Protein AF-A0A1S8X3T9-F1 (afdb_monomer_lite)

Structure (mmCIF, N/CA/C/O backbone):
data_AF-A0A1S8X3T9-F1
#
_entry.id   AF-A0A1S8X3T9-F1
#
loop_
_atom_site.group_PDB
_atom_site.id
_atom_site.type_symbol
_atom_site.label_atom_id
_atom_site.label_alt_id
_atom_site.label_comp_id
_atom_site.label_asym_id
_atom_site.label_entity_id
_atom_site.label_seq_id
_atom_site.pdbx_PDB_ins_code
_atom_site.Cartn_x
_atom_site.Cartn_y
_atom_site.Cartn_z
_atom_site.occupancy
_atom_site.B_iso_or_equiv
_atom_site.auth_seq_id
_atom_site.auth_comp_id
_atom_site.auth_asym_id
_atom_site.auth_atom_id
_atom_site.pdbx_PDB_model_num
ATOM 1 N N . MET A 1 1 ? -7.720 4.161 47.651 1.00 39.56 1 MET A N 1
ATOM 2 C CA . MET A 1 1 ? -8.195 3.219 46.617 1.00 39.56 1 MET A CA 1
ATOM 3 C C . MET A 1 1 ? -7.696 3.749 45.280 1.00 39.56 1 MET A C 1
ATOM 5 O O . MET A 1 1 ? -8.214 4.754 44.817 1.00 39.56 1 MET A O 1
ATOM 9 N N . TYR A 1 2 ? -6.602 3.203 44.744 1.00 42.41 2 TYR A N 1
ATOM 10 C CA . TYR A 1 2 ? -6.070 3.651 43.454 1.00 42.41 2 TYR A CA 1
ATOM 11 C C . TYR A 1 2 ? -6.891 2.989 42.353 1.00 42.41 2 TYR A C 1
ATOM 13 O O . TYR A 1 2 ? -6.892 1.767 42.239 1.00 42.41 2 TYR A O 1
ATOM 21 N N . VAL A 1 3 ? -7.618 3.788 41.577 1.00 48.94 3 VAL A N 1
ATOM 22 C CA . VAL A 1 3 ? -8.259 3.305 40.355 1.00 48.94 3 VAL A CA 1
ATOM 23 C C . VAL A 1 3 ? -7.145 3.136 39.328 1.00 48.94 3 VAL A C 1
ATOM 25 O O . VAL A 1 3 ? -6.644 4.113 38.773 1.00 48.94 3 VAL A O 1
ATOM 28 N N . THR A 1 4 ? -6.705 1.901 39.108 1.00 50.28 4 THR A N 1
ATOM 29 C CA . THR A 1 4 ? -5.877 1.551 37.954 1.00 50.28 4 THR A CA 1
ATOM 30 C C . THR A 1 4 ? -6.707 1.804 36.703 1.00 50.28 4 THR A C 1
ATOM 32 O O . THR A 1 4 ? -7.562 1.001 36.342 1.00 50.28 4 THR A O 1
ATOM 35 N N . LYS A 1 5 ? -6.489 2.953 36.057 1.00 55.66 5 LYS A N 1
ATOM 36 C CA . LYS A 1 5 ? -7.068 3.255 34.748 1.00 55.66 5 LYS A CA 1
ATOM 37 C C . LYS A 1 5 ? -6.488 2.238 33.763 1.00 55.66 5 LYS A C 1
ATOM 39 O O . LYS A 1 5 ? -5.299 2.286 33.455 1.00 55.66 5 LYS A O 1
ATOM 44 N N . GLN A 1 6 ? -7.290 1.260 33.358 1.00 55.00 6 GLN A N 1
ATOM 45 C CA . GLN A 1 6 ? -6.866 0.242 32.407 1.00 55.00 6 GLN A CA 1
ATOM 46 C C . GLN A 1 6 ? -6.569 0.943 31.075 1.00 55.00 6 GLN A C 1
ATOM 48 O O . GLN A 1 6 ? -7.426 1.640 30.538 1.00 55.00 6 GLN A O 1
ATOM 53 N N . LEU A 1 7 ? -5.331 0.841 30.586 1.00 58.50 7 LEU A N 1
ATOM 54 C CA . LEU A 1 7 ? -4.948 1.410 29.295 1.00 58.50 7 LEU A CA 1
ATOM 55 C C . LEU A 1 7 ? -5.620 0.579 28.200 1.00 58.50 7 LEU A C 1
ATOM 57 O O . LEU A 1 7 ? -5.172 -0.522 27.886 1.00 58.50 7 LEU A O 1
ATOM 61 N N . VAL A 1 8 ? -6.722 1.085 27.657 1.00 67.31 8 VAL A N 1
ATOM 62 C CA . VAL A 1 8 ? -7.348 0.517 26.464 1.00 67.31 8 VAL A CA 1
ATOM 63 C C . VAL A 1 8 ? -6.598 1.084 25.260 1.00 67.31 8 VAL A C 1
ATOM 65 O O . VAL A 1 8 ? -6.737 2.260 24.936 1.00 67.31 8 VAL A O 1
ATOM 68 N N . THR A 1 9 ? -5.758 0.263 24.629 1.00 78.06 9 THR A N 1
ATOM 69 C CA . THR A 1 9 ? -5.000 0.640 23.426 1.00 78.06 9 THR A CA 1
ATOM 70 C C . THR A 1 9 ? -5.537 -0.137 22.233 1.00 78.06 9 THR A C 1
ATOM 72 O O . THR A 1 9 ? -5.460 -1.364 22.214 1.00 78.06 9 THR A O 1
ATOM 75 N N . PHE A 1 10 ? -6.030 0.574 21.220 1.00 81.81 10 PHE A N 1
ATOM 76 C CA . PHE A 1 10 ? -6.318 0.001 19.907 1.00 81.81 10 PHE A CA 1
ATOM 77 C C . PHE A 1 10 ? -5.058 0.063 19.042 1.00 81.81 10 PHE A C 1
ATOM 79 O O . PHE A 1 10 ? -4.399 1.102 18.967 1.00 81.81 10 PHE A O 1
ATOM 86 N N . LEU A 1 11 ? -4.701 -1.051 18.404 1.00 85.81 11 LEU A N 1
ATOM 87 C CA . LEU A 1 11 ? -3.547 -1.122 17.512 1.00 85.81 11 LEU A CA 1
ATOM 88 C C . LEU A 1 11 ? -4.009 -1.085 16.059 1.00 85.81 11 LEU A C 1
ATOM 90 O O . LEU A 1 11 ? -4.743 -1.963 15.614 1.00 85.81 11 LEU A O 1
ATOM 94 N N . LEU A 1 12 ? -3.518 -0.103 15.308 1.00 87.06 12 LEU A N 1
ATOM 95 C CA . LEU A 1 12 ? -3.752 0.007 13.875 1.00 87.06 12 LEU A CA 1
ATOM 96 C C . LEU A 1 12 ? -2.498 -0.429 13.118 1.00 87.06 12 LEU A C 1
ATOM 98 O O . LEU A 1 12 ? -1.426 0.160 13.275 1.00 87.06 12 LEU A O 1
ATOM 102 N N . ARG A 1 13 ? -2.613 -1.487 12.313 1.00 89.06 13 ARG A N 1
ATOM 103 C CA . ARG A 1 13 ? -1.504 -2.039 11.529 1.00 89.06 13 ARG A CA 1
ATOM 104 C C . ARG A 1 13 ? -1.793 -1.916 10.041 1.00 89.06 13 ARG A C 1
ATOM 106 O O . ARG A 1 13 ? -2.751 -2.501 9.556 1.00 89.06 13 ARG A O 1
ATOM 113 N N . THR A 1 14 ? -0.921 -1.238 9.305 1.00 91.25 14 THR A N 1
ATOM 114 C CA . THR A 1 14 ? -0.987 -1.184 7.841 1.00 91.25 14 THR A CA 1
ATOM 115 C C . THR A 1 14 ? -0.202 -2.333 7.205 1.00 91.25 14 THR A C 1
ATOM 117 O O . THR A 1 14 ? 0.837 -2.771 7.715 1.00 91.25 14 THR A O 1
ATOM 120 N N . GLY A 1 15 ? -0.720 -2.854 6.096 1.00 93.56 15 GLY A N 1
ATOM 121 C CA . GLY A 1 15 ? -0.038 -3.838 5.264 1.00 93.56 15 GLY A CA 1
ATOM 122 C C . GLY A 1 15 ? 1.117 -3.238 4.461 1.00 93.56 15 GLY A C 1
ATOM 123 O O . GLY A 1 15 ? 1.262 -2.025 4.317 1.00 93.56 15 GLY A O 1
ATOM 124 N N . LEU A 1 16 ? 1.953 -4.114 3.914 1.00 95.81 16 LEU A N 1
ATOM 125 C CA . LEU A 1 16 ? 3.078 -3.754 3.062 1.00 95.81 16 LEU A CA 1
ATOM 126 C C . LEU A 1 16 ? 2.602 -3.283 1.685 1.00 95.81 16 LEU A C 1
ATOM 128 O O . LEU A 1 16 ? 1.754 -3.914 1.051 1.00 95.81 16 LEU A O 1
ATOM 132 N N . LEU A 1 17 ? 3.206 -2.202 1.202 1.00 96.31 17 LEU A N 1
ATOM 133 C CA . LEU A 1 17 ? 2.955 -1.639 -0.122 1.00 96.31 17 LEU A CA 1
ATOM 134 C C . LEU A 1 17 ? 3.691 -2.400 -1.226 1.00 96.31 17 LEU A C 1
ATOM 136 O O . LEU A 1 17 ? 4.704 -3.046 -0.943 1.00 96.31 17 LEU A O 1
ATOM 140 N N . PRO A 1 18 ? 3.249 -2.310 -2.491 1.00 96.31 18 PRO A N 1
ATOM 141 C CA . PRO A 1 18 ? 4.042 -2.813 -3.603 1.00 96.31 18 PRO A CA 1
ATOM 142 C C . PRO A 1 18 ? 5.364 -2.037 -3.708 1.00 96.31 18 PRO A C 1
ATOM 144 O O . PRO A 1 18 ? 5.453 -0.877 -3.321 1.00 96.31 18 PRO A O 1
ATOM 147 N N . CYS A 1 19 ? 6.413 -2.682 -4.221 1.00 95.94 19 CYS A N 1
ATOM 148 C CA . CYS A 1 19 ? 7.713 -2.040 -4.437 1.00 95.94 19 CYS A CA 1
ATOM 149 C C . CYS A 1 19 ? 8.360 -2.482 -5.755 1.00 95.94 19 CYS A C 1
ATOM 151 O O . CYS A 1 19 ? 7.965 -3.497 -6.338 1.00 95.94 19 CYS A O 1
ATOM 153 N N . GLY A 1 20 ? 9.361 -1.724 -6.207 1.00 96.50 20 GLY A N 1
ATOM 154 C CA . GLY A 1 20 ? 10.006 -1.841 -7.517 1.00 96.50 20 GLY A CA 1
ATOM 155 C C . GLY A 1 20 ? 9.114 -1.314 -8.641 1.00 96.50 20 GLY A C 1
ATOM 156 O O . GLY A 1 20 ? 7.896 -1.327 -8.508 1.00 96.50 20 GLY A O 1
ATOM 157 N N . ARG A 1 21 ? 9.691 -0.842 -9.751 1.00 96.62 21 ARG A N 1
ATOM 158 C CA . ARG A 1 21 ? 8.910 -0.304 -10.879 1.00 96.62 21 ARG A CA 1
ATOM 159 C C . ARG A 1 21 ? 8.056 -1.376 -11.544 1.00 96.62 21 ARG A C 1
ATOM 161 O O . ARG A 1 21 ? 6.862 -1.165 -11.718 1.00 96.62 21 ARG A 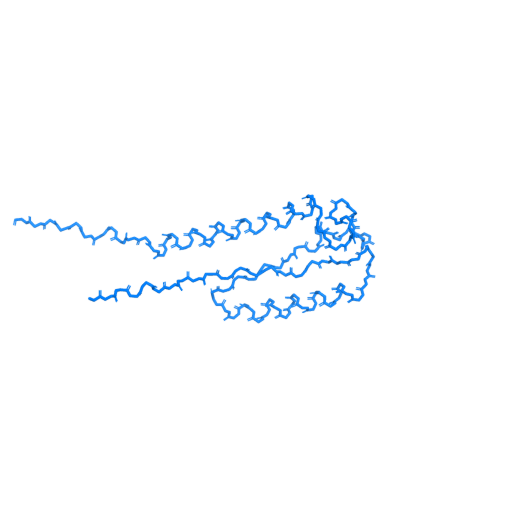O 1
ATOM 168 N N . ASP A 1 22 ? 8.659 -2.514 -11.860 1.00 97.50 22 ASP A N 1
ATOM 169 C CA . ASP A 1 22 ? 8.053 -3.623 -12.600 1.00 97.50 22 ASP A CA 1
ATOM 170 C C . ASP A 1 22 ? 7.674 -4.789 -11.667 1.00 97.50 22 ASP A C 1
ATOM 172 O O . ASP A 1 22 ? 8.132 -4.829 -10.513 1.00 97.50 22 ASP A O 1
ATOM 176 N N . PRO A 1 23 ? 6.850 -5.752 -12.127 1.00 97.00 23 PRO A N 1
ATOM 177 C CA . PRO A 1 23 ? 6.562 -6.967 -11.372 1.00 97.00 23 PRO A CA 1
ATOM 178 C C . PRO A 1 23 ? 7.847 -7.677 -10.936 1.00 97.00 23 PRO A C 1
ATOM 180 O O . PRO A 1 23 ? 8.756 -7.902 -11.731 1.00 97.00 23 PRO A O 1
ATOM 183 N N . ASN A 1 24 ? 7.940 -8.019 -9.651 1.00 97.12 24 ASN A N 1
ATOM 184 C CA . ASN A 1 24 ? 9.142 -8.622 -9.086 1.00 97.12 24 ASN A CA 1
ATOM 185 C C . ASN A 1 24 ? 8.815 -9.523 -7.882 1.00 97.12 24 ASN A C 1
ATOM 187 O O . ASN A 1 24 ? 7.759 -9.360 -7.263 1.00 97.12 24 ASN A O 1
ATOM 191 N N . PRO A 1 25 ? 9.730 -10.427 -7.484 1.00 97.75 25 PRO A N 1
ATOM 192 C CA . PRO A 1 25 ? 9.480 -11.376 -6.396 1.00 97.75 25 PRO A CA 1
ATOM 193 C C . PRO A 1 25 ? 9.187 -10.732 -5.033 1.00 97.75 25 PRO A C 1
ATOM 195 O O . PRO A 1 25 ? 8.504 -11.333 -4.203 1.00 97.75 25 PRO A O 1
ATOM 198 N N . ARG A 1 26 ? 9.670 -9.504 -4.775 1.00 96.88 26 ARG A N 1
ATOM 199 C CA . ARG A 1 26 ? 9.373 -8.809 -3.511 1.00 96.88 26 ARG A CA 1
ATOM 200 C C . ARG A 1 26 ? 7.894 -8.459 -3.417 1.00 96.88 26 ARG A C 1
ATOM 202 O O . ARG A 1 26 ? 7.340 -8.558 -2.328 1.00 96.88 26 ARG A O 1
ATOM 209 N N . ARG A 1 27 ? 7.244 -8.123 -4.537 1.00 96.69 27 ARG A N 1
ATOM 210 C CA . ARG A 1 27 ? 5.796 -7.875 -4.569 1.00 96.69 27 ARG A CA 1
ATOM 211 C C . ARG A 1 27 ? 5.004 -9.114 -4.162 1.00 96.69 27 ARG A C 1
ATOM 213 O O . ARG A 1 27 ? 4.205 -9.032 -3.238 1.00 96.69 27 ARG A O 1
ATOM 220 N N . THR A 1 28 ? 5.300 -10.272 -4.749 1.00 96.62 28 THR A N 1
ATOM 221 C CA . THR A 1 28 ? 4.659 -11.541 -4.360 1.00 96.62 28 THR A CA 1
ATOM 222 C C . THR A 1 28 ? 4.860 -11.838 -2.872 1.00 96.62 28 THR A C 1
ATOM 224 O O . THR A 1 28 ? 3.924 -12.228 -2.176 1.00 96.62 28 THR A O 1
ATOM 227 N N . LYS A 1 29 ? 6.066 -11.580 -2.348 1.00 97.31 29 LYS A N 1
ATOM 228 C CA . LYS A 1 29 ? 6.358 -11.732 -0.917 1.00 97.31 29 LYS A CA 1
ATOM 229 C C . LYS A 1 29 ? 5.535 -10.778 -0.045 1.00 97.31 29 LYS A C 1
ATOM 231 O O . LYS A 1 29 ? 5.009 -11.206 0.976 1.00 97.31 29 LYS A O 1
ATOM 236 N N . HIS A 1 30 ? 5.429 -9.501 -0.414 1.00 97.25 30 HIS A N 1
ATOM 237 C CA . HIS A 1 30 ? 4.632 -8.525 0.335 1.00 97.25 30 HIS A CA 1
ATOM 238 C C . HIS A 1 30 ? 3.148 -8.912 0.352 1.00 97.25 30 HIS A C 1
ATOM 240 O O . HIS A 1 30 ? 2.520 -8.859 1.406 1.00 97.25 30 HIS A O 1
ATOM 246 N N . GLU A 1 31 ? 2.609 -9.373 -0.778 1.00 95.19 31 GLU A N 1
ATOM 247 C CA . GLU A 1 31 ? 1.225 -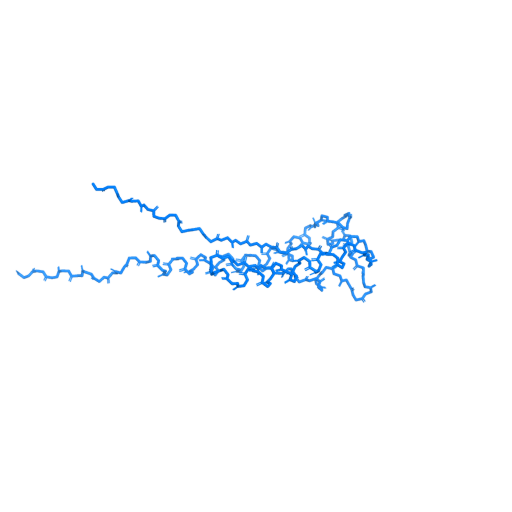9.837 -0.872 1.00 95.19 31 GLU A CA 1
ATOM 248 C C . GLU A 1 31 ? 0.972 -11.052 0.036 1.00 95.19 31 GLU A C 1
ATOM 250 O O . GLU A 1 31 ? -0.005 -11.085 0.783 1.00 95.19 31 GLU A O 1
ATOM 255 N N . GLN A 1 32 ? 1.886 -12.028 0.039 1.00 97.00 32 GLN A N 1
ATOM 256 C CA . GLN A 1 32 ? 1.795 -13.186 0.928 1.00 97.00 32 GLN A CA 1
ATOM 257 C C . GLN A 1 32 ? 1.846 -12.775 2.406 1.00 97.00 32 GLN A C 1
ATOM 259 O O . GLN A 1 32 ? 1.062 -13.278 3.207 1.00 97.00 32 GLN A O 1
ATOM 264 N N . ILE A 1 33 ? 2.731 -11.841 2.770 1.00 96.75 33 ILE A N 1
ATOM 265 C CA . ILE A 1 33 ? 2.808 -11.308 4.136 1.00 96.75 33 ILE A CA 1
ATOM 266 C C . ILE A 1 33 ? 1.490 -10.631 4.523 1.00 96.75 33 ILE A C 1
ATOM 268 O O . ILE A 1 33 ? 0.977 -10.900 5.605 1.00 96.75 33 ILE A O 1
ATOM 272 N N . ASN A 1 34 ? 0.913 -9.805 3.649 1.00 96.44 34 ASN A N 1
ATOM 273 C CA . ASN A 1 34 ? -0.357 -9.132 3.924 1.00 96.44 34 ASN A CA 1
ATOM 274 C C . ASN A 1 34 ? -1.505 -10.127 4.112 1.00 96.44 34 ASN A C 1
ATOM 276 O O . ASN A 1 34 ? -2.292 -9.961 5.039 1.00 96.44 34 ASN A O 1
ATOM 280 N N . LYS A 1 35 ? -1.568 -11.188 3.297 1.00 95.81 35 LYS A N 1
ATOM 281 C CA . LYS A 1 35 ? -2.561 -12.265 3.448 1.00 95.81 35 LYS A CA 1
ATOM 282 C C . LYS A 1 35 ? -2.434 -12.967 4.801 1.00 95.81 35 LYS A C 1
ATOM 284 O O . LYS A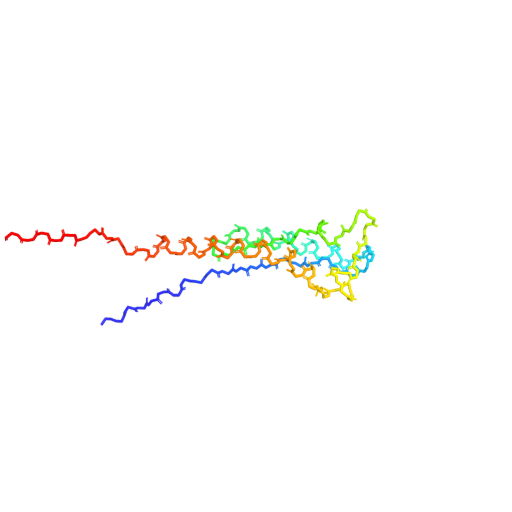 1 35 ? -3.436 -13.172 5.480 1.00 95.81 35 LYS A O 1
ATOM 289 N N . LEU A 1 36 ? -1.208 -13.298 5.211 1.00 96.19 36 LEU A N 1
ATOM 290 C CA . LEU A 1 36 ? -0.949 -13.935 6.505 1.00 96.19 36 LEU A CA 1
ATOM 291 C C . LEU A 1 36 ? -1.281 -13.005 7.680 1.00 96.19 36 LEU A C 1
ATOM 293 O O . LEU A 1 36 ? -1.906 -13.444 8.641 1.00 96.19 36 LEU A O 1
ATOM 297 N N . LEU A 1 37 ? -0.912 -11.724 7.592 1.00 95.00 37 LEU A N 1
ATOM 298 C CA . LEU A 1 37 ? -1.241 -10.726 8.613 1.00 95.00 37 LEU A CA 1
ATOM 299 C C . LEU A 1 37 ? -2.749 -10.509 8.728 1.00 95.00 37 LEU A C 1
ATOM 301 O O . LEU A 1 37 ? -3.259 -10.478 9.842 1.00 95.00 37 LEU A O 1
ATOM 305 N N . ALA A 1 38 ? -3.466 -10.403 7.609 1.00 94.00 38 ALA A N 1
ATOM 306 C CA . ALA A 1 38 ? -4.918 -10.263 7.615 1.00 94.00 38 ALA A CA 1
ATOM 307 C C . ALA A 1 38 ? -5.590 -11.459 8.307 1.00 94.00 38 ALA A C 1
ATOM 309 O O . ALA A 1 38 ? -6.443 -11.269 9.170 1.00 94.00 38 ALA A O 1
ATOM 310 N N . ALA A 1 39 ? -5.164 -12.683 7.979 1.00 94.50 39 ALA A N 1
ATOM 311 C CA . ALA A 1 39 ? -5.693 -13.893 8.599 1.00 94.50 39 ALA A CA 1
ATOM 312 C C . ALA A 1 39 ? -5.420 -13.931 10.113 1.00 94.50 39 ALA A C 1
ATOM 314 O O . ALA A 1 39 ? -6.349 -14.107 10.898 1.00 94.50 39 ALA A O 1
ATOM 315 N N . GLU A 1 40 ? -4.175 -13.701 10.530 1.00 93.94 40 GLU A N 1
ATOM 316 C CA . GLU A 1 40 ? -3.769 -13.762 11.940 1.00 93.94 40 GLU A CA 1
ATOM 317 C C . GLU A 1 40 ? -4.406 -12.650 12.788 1.00 93.94 40 GLU A C 1
ATOM 319 O O . GLU A 1 40 ? -4.853 -12.883 13.913 1.00 93.94 40 GLU A O 1
ATOM 324 N N . LEU A 1 41 ? -4.462 -11.424 12.263 1.00 92.75 41 LEU A N 1
ATOM 325 C CA . LEU A 1 41 ? -4.969 -10.271 13.005 1.00 92.75 41 LEU A CA 1
ATOM 326 C C . LEU A 1 41 ? -6.498 -10.214 13.033 1.00 92.75 41 LEU A C 1
ATOM 328 O O . LEU A 1 41 ? -7.043 -9.651 13.977 1.00 92.75 41 LEU A O 1
ATOM 332 N N . SER A 1 42 ? -7.195 -10.865 12.093 1.00 90.69 42 SER A N 1
ATOM 333 C CA . SER A 1 42 ? -8.666 -10.968 12.113 1.00 90.69 42 SER A CA 1
ATOM 334 C C . SER A 1 42 ? -9.221 -11.597 13.397 1.00 90.69 42 SER A C 1
ATOM 336 O O . SER A 1 42 ? -10.358 -11.335 13.777 1.00 90.69 42 SER A O 1
ATOM 338 N N . GLN A 1 43 ? -8.414 -12.407 14.088 1.00 90.00 43 GLN A N 1
ATOM 339 C CA . GLN A 1 43 ? -8.795 -13.082 15.329 1.00 90.00 43 GLN A CA 1
ATOM 340 C C . GLN A 1 43 ? -8.571 -12.214 16.580 1.00 90.00 43 GLN A C 1
ATOM 342 O O . GLN A 1 43 ? -8.844 -12.655 17.696 1.00 90.00 43 GLN A O 1
ATOM 347 N N . ARG A 1 44 ? -8.042 -10.990 16.427 1.00 89.19 44 ARG A N 1
ATOM 348 C CA . ARG A 1 44 ? -7.643 -10.116 17.538 1.00 89.19 44 ARG A CA 1
ATOM 349 C C . ARG A 1 44 ? -8.528 -8.864 17.580 1.00 89.19 44 ARG A C 1
ATOM 351 O O . ARG A 1 44 ? -8.258 -7.916 16.852 1.00 89.19 44 ARG A O 1
ATOM 358 N N . PRO A 1 45 ? -9.522 -8.783 18.482 1.00 84.12 45 PRO A N 1
ATOM 359 C CA . PRO A 1 45 ? -10.524 -7.708 18.469 1.00 84.12 45 PRO A CA 1
ATOM 360 C C . PRO A 1 45 ? -9.974 -6.305 18.775 1.00 84.12 45 PRO A C 1
ATOM 362 O O . PRO A 1 45 ? -10.647 -5.314 18.523 1.00 84.12 45 PRO A O 1
ATOM 365 N N . GLN A 1 46 ? -8.766 -6.200 19.333 1.00 85.38 46 GLN A N 1
ATOM 366 C CA . GLN A 1 46 ? -8.114 -4.921 19.650 1.00 85.38 46 GLN A CA 1
ATOM 367 C C . GLN A 1 46 ? -7.155 -4.442 18.547 1.00 85.38 46 GLN A C 1
ATOM 369 O O . GLN A 1 46 ? -6.489 -3.418 18.714 1.00 85.38 46 GLN A O 1
ATOM 374 N N . VAL A 1 47 ? -7.039 -5.196 17.448 1.00 90.44 47 VAL A N 1
ATOM 375 C CA . VAL A 1 47 ? -6.127 -4.889 16.347 1.00 90.44 47 VAL A CA 1
ATOM 376 C C . VAL A 1 47 ? -6.917 -4.747 15.056 1.00 90.44 47 VAL A C 1
ATOM 378 O O . VAL A 1 47 ? -7.486 -5.720 14.570 1.00 90.44 47 VAL A O 1
ATOM 381 N N . THR A 1 48 ? -6.874 -3.564 14.452 1.00 91.75 48 THR A N 1
ATOM 382 C CA . THR A 1 48 ? -7.340 -3.387 13.076 1.00 91.75 48 THR A CA 1
ATOM 383 C C . THR A 1 48 ? -6.157 -3.543 12.129 1.00 91.75 48 THR A C 1
ATOM 385 O O . THR A 1 48 ? -5.139 -2.857 12.259 1.00 91.75 48 THR A O 1
ATOM 388 N N . PHE A 1 49 ? -6.292 -4.435 11.147 1.00 94.44 49 PHE A N 1
ATOM 389 C CA . PHE A 1 49 ? -5.363 -4.531 10.027 1.00 94.44 49 PHE A CA 1
ATOM 390 C C . PHE A 1 49 ? -5.947 -3.846 8.790 1.00 94.44 49 PHE A C 1
ATOM 392 O O . PHE A 1 49 ? -6.979 -4.267 8.275 1.00 94.44 49 PHE A O 1
ATOM 399 N N . LEU A 1 50 ? -5.254 -2.827 8.286 1.00 93.38 50 LEU A N 1
ATOM 400 C CA . LEU A 1 50 ? -5.580 -2.153 7.034 1.00 93.38 50 LEU A CA 1
ATOM 401 C C . LEU A 1 50 ? -4.680 -2.680 5.922 1.00 93.38 50 LEU A C 1
ATOM 403 O O . LEU A 1 50 ? -3.488 -2.361 5.861 1.00 93.38 50 LEU A O 1
ATOM 407 N N . SER A 1 51 ? -5.249 -3.481 5.024 1.00 89.25 51 SER A N 1
ATOM 408 C CA . SER A 1 51 ? -4.546 -3.872 3.806 1.00 89.25 51 SER A CA 1
ATOM 409 C C . SER A 1 51 ? -4.542 -2.694 2.829 1.00 89.25 51 SER A C 1
ATOM 411 O O . SER A 1 51 ? -5.620 -2.200 2.503 1.00 89.25 51 SER A O 1
ATOM 413 N N . PRO A 1 52 ? -3.376 -2.240 2.338 1.00 87.94 52 PRO A N 1
ATOM 414 C CA . PRO A 1 52 ? -3.337 -1.191 1.331 1.00 87.94 52 PRO A CA 1
ATOM 415 C C . PRO A 1 52 ? -3.990 -1.671 0.035 1.00 87.94 52 PRO A C 1
ATOM 417 O O . PRO A 1 52 ? -3.843 -2.837 -0.343 1.00 87.94 52 PRO A O 1
ATOM 420 N N . ASP A 1 53 ? -4.662 -0.759 -0.660 1.00 91.25 53 ASP A N 1
ATOM 421 C CA . ASP A 1 53 ? -5.206 -1.009 -1.989 1.00 91.25 53 ASP A CA 1
ATOM 422 C C . ASP A 1 53 ? -4.078 -0.935 -3.026 1.00 91.25 53 ASP A C 1
ATOM 424 O O . ASP A 1 53 ? -3.580 0.134 -3.380 1.00 91.25 53 ASP A O 1
ATOM 428 N N . TRP A 1 54 ? -3.619 -2.099 -3.478 1.00 92.56 54 TRP A N 1
ATOM 429 C CA . TRP A 1 54 ? -2.501 -2.199 -4.412 1.00 92.56 54 TRP A CA 1
ATOM 430 C C . TRP A 1 54 ? -2.838 -1.675 -5.808 1.00 92.56 54 TRP A C 1
ATOM 432 O O . TRP A 1 54 ? -1.926 -1.227 -6.508 1.00 92.56 54 TRP A O 1
ATOM 442 N N . GLU A 1 55 ? -4.111 -1.679 -6.204 1.00 92.69 55 GLU A N 1
ATOM 443 C CA . GLU A 1 55 ? -4.548 -1.192 -7.517 1.00 92.69 55 GLU A CA 1
ATOM 444 C C . GLU A 1 55 ? -4.389 0.331 -7.630 1.00 92.69 55 GLU A C 1
ATOM 446 O O . GLU A 1 55 ? -4.174 0.862 -8.719 1.00 92.69 55 GLU A O 1
ATOM 451 N N . GLN A 1 56 ? -4.358 1.043 -6.499 1.00 93.38 56 GLN A N 1
ATOM 452 C CA . GLN A 1 56 ? -4.066 2.479 -6.474 1.00 93.38 56 GLN A CA 1
ATOM 453 C C . GLN A 1 56 ? -2.590 2.811 -6.734 1.00 93.38 56 GLN A C 1
ATOM 455 O O . GLN A 1 56 ? -2.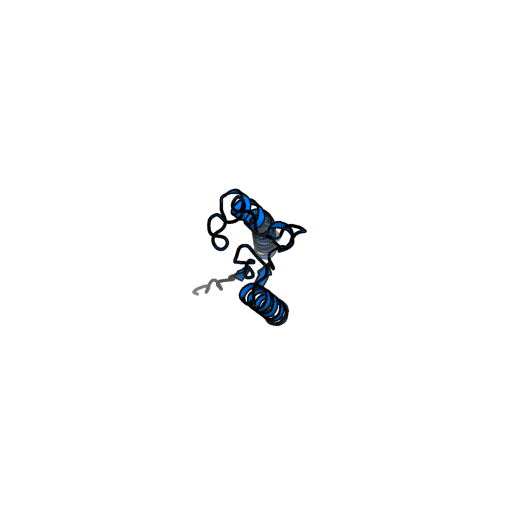273 3.956 -7.072 1.00 93.38 56 GLN A O 1
ATOM 460 N N . PHE A 1 57 ? -1.678 1.845 -6.587 1.00 94.56 57 PHE A N 1
ATOM 461 C CA . PHE A 1 57 ? -0.233 2.037 -6.784 1.00 94.56 57 PHE A CA 1
ATOM 462 C C . PHE A 1 57 ? 0.298 1.342 -8.037 1.00 94.56 57 PHE A C 1
ATOM 464 O O . PHE A 1 57 ? 1.259 1.818 -8.646 1.00 94.56 57 PHE A O 1
ATOM 471 N N . VAL A 1 58 ? -0.296 0.208 -8.412 1.00 96.25 58 VAL A N 1
ATOM 472 C CA . VAL A 1 58 ? 0.110 -0.588 -9.569 1.00 96.25 58 VAL A CA 1
ATOM 473 C C . VAL A 1 58 ? -0.830 -0.289 -10.730 1.00 96.25 58 VAL A C 1
ATOM 475 O O . VAL A 1 58 ? -2.004 -0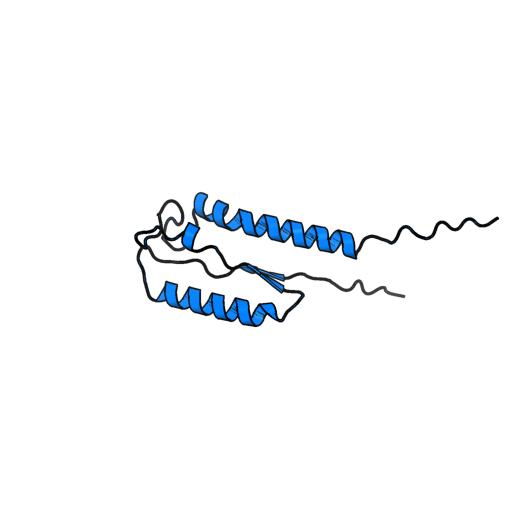.631 -10.706 1.00 96.25 58 VAL A O 1
ATOM 478 N N . GLN A 1 59 ? -0.292 0.335 -11.773 1.00 94.81 59 GLN A N 1
ATOM 479 C CA . GLN A 1 59 ? -1.033 0.643 -12.994 1.00 94.81 59 GLN A CA 1
ATOM 480 C C . GLN A 1 59 ? -1.454 -0.639 -13.737 1.00 94.81 59 GLN A C 1
ATOM 482 O O . GLN A 1 59 ? -0.827 -1.685 -13.552 1.00 94.81 59 GLN A O 1
ATOM 487 N N . PRO A 1 60 ? -2.417 -0.564 -14.678 1.00 94.88 60 PRO A N 1
ATOM 488 C CA . PRO A 1 60 ? -2.856 -1.722 -15.467 1.00 94.88 60 PRO A CA 1
ATOM 489 C C . PRO A 1 60 ? -1.737 -2.437 -16.239 1.00 94.88 60 PRO A C 1
ATOM 491 O O . PRO A 1 60 ? -1.824 -3.630 -16.505 1.00 94.88 60 PRO A O 1
ATOM 494 N N . ASN A 1 61 ? -0.656 -1.728 -16.581 1.00 94.94 61 ASN A N 1
ATOM 495 C CA . ASN A 1 61 ? 0.532 -2.313 -17.215 1.00 94.94 61 ASN A CA 1
ATOM 496 C C . ASN A 1 61 ? 1.489 -3.010 -16.222 1.00 94.94 61 ASN A C 1
ATOM 498 O O . ASN A 1 61 ? 2.583 -3.415 -16.606 1.00 94.94 61 ASN A O 1
ATOM 502 N N . GLY A 1 62 ? 1.120 -3.102 -14.943 1.00 95.12 62 GLY A N 1
ATOM 503 C CA . GLY A 1 62 ? 1.919 -3.698 -13.878 1.00 95.12 62 GLY A CA 1
ATOM 504 C C . GLY A 1 62 ? 2.994 -2.783 -13.286 1.00 95.12 62 GLY A C 1
ATOM 505 O O . GLY A 1 62 ? 3.746 -3.234 -12.416 1.00 95.12 62 GLY A O 1
ATOM 506 N N . THR A 1 63 ? 3.092 -1.518 -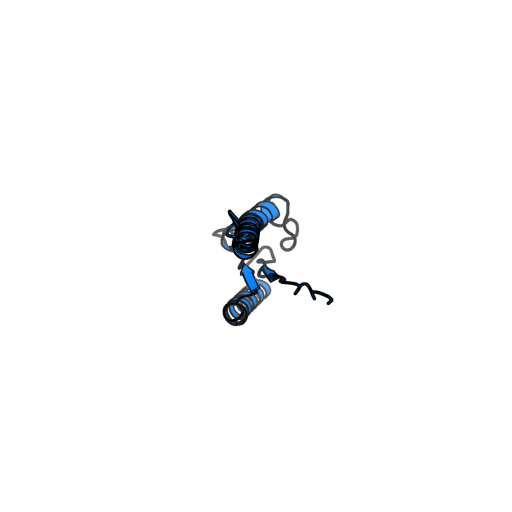13.710 1.00 97.06 63 THR A N 1
ATOM 507 C CA . THR A 1 63 ? 4.148 -0.603 -13.249 1.00 97.06 63 THR A CA 1
ATOM 508 C C . THR A 1 63 ? 3.701 0.348 -12.139 1.00 97.06 63 THR A C 1
ATOM 510 O O . THR A 1 63 ? 2.547 0.768 -12.089 1.00 97.06 63 THR A O 1
ATOM 513 N N . ILE A 1 64 ? 4.628 0.738 -11.263 1.00 97.56 64 ILE A N 1
ATOM 514 C CA . ILE A 1 64 ? 4.408 1.810 -10.277 1.00 97.56 64 ILE A CA 1
ATOM 515 C C . ILE A 1 64 ? 4.884 3.140 -10.865 1.00 97.56 64 ILE A C 1
ATOM 517 O O . ILE A 1 64 ? 5.975 3.221 -11.435 1.00 97.56 64 ILE A O 1
ATOM 521 N N . SER A 1 65 ? 4.070 4.187 -10.727 1.00 96.50 65 SER A N 1
ATOM 522 C CA . SER A 1 65 ? 4.428 5.534 -11.176 1.00 96.50 65 SER A CA 1
ATOM 523 C C . SER A 1 65 ? 5.423 6.192 -10.220 1.00 96.50 65 SER A C 1
ATOM 525 O O . SER A 1 65 ? 5.228 6.183 -9.007 1.00 96.50 65 SER A O 1
ATOM 527 N N . HIS A 1 66 ? 6.434 6.875 -10.762 1.00 95.94 66 HIS A N 1
ATOM 528 C CA . HIS A 1 66 ? 7.363 7.689 -9.966 1.00 95.94 66 HIS A CA 1
ATOM 529 C C . HIS A 1 66 ? 6.656 8.854 -9.236 1.00 95.94 66 HIS A C 1
ATOM 531 O O . HIS A 1 66 ? 7.173 9.399 -8.264 1.00 95.94 66 HIS A O 1
ATOM 537 N N . ARG A 1 67 ? 5.455 9.252 -9.688 1.00 95.94 67 ARG A N 1
ATOM 538 C CA . ARG A 1 67 ? 4.625 10.246 -8.984 1.00 95.94 67 ARG A CA 1
ATOM 539 C C . ARG A 1 67 ? 3.986 9.692 -7.715 1.00 95.94 67 ARG A C 1
ATOM 541 O O . ARG A 1 67 ? 3.671 10.468 -6.823 1.00 95.94 67 ARG A O 1
ATOM 548 N N . ASP A 1 68 ? 3.787 8.379 -7.655 1.00 95.75 68 ASP A N 1
ATOM 549 C CA . ASP A 1 68 ? 3.254 7.696 -6.479 1.00 95.75 68 ASP A CA 1
ATOM 550 C C . ASP A 1 68 ? 4.379 7.247 -5.551 1.00 95.75 68 ASP A C 1
ATOM 552 O O . ASP A 1 68 ? 4.250 7.378 -4.339 1.00 95.75 68 ASP A O 1
ATOM 556 N N . MET A 1 69 ? 5.496 6.764 -6.107 1.00 96.81 69 MET A N 1
ATOM 557 C CA . MET A 1 69 ? 6.690 6.368 -5.357 1.00 96.81 69 MET A CA 1
ATOM 558 C C . MET A 1 69 ? 7.961 6.796 -6.090 1.00 96.81 69 MET A C 1
ATOM 560 O O . MET A 1 69 ? 8.307 6.210 -7.116 1.00 96.81 69 MET A O 1
ATOM 564 N N . PHE A 1 70 ? 8.678 7.791 -5.567 1.00 96.06 70 PHE A N 1
ATOM 565 C CA . PHE A 1 70 ? 9.781 8.440 -6.290 1.00 96.06 70 PHE A CA 1
ATOM 566 C C . PHE A 1 70 ? 11.004 7.536 -6.511 1.00 96.06 70 PHE A C 1
ATOM 568 O O . PHE A 1 70 ? 11.759 7.725 -7.449 1.00 96.06 70 PHE A O 1
ATOM 575 N N . ASP A 1 71 ? 11.202 6.512 -5.692 1.00 96.56 71 ASP A N 1
ATOM 576 C CA . ASP A 1 71 ? 12.244 5.496 -5.887 1.00 96.56 71 ASP A CA 1
ATOM 577 C C . ASP A 1 71 ? 11.649 4.086 -6.032 1.00 96.56 71 ASP A C 1
ATOM 579 O O . ASP A 1 71 ? 12.343 3.076 -5.898 1.00 96.56 71 ASP A O 1
ATOM 583 N N . TYR A 1 72 ? 10.343 4.018 -6.314 1.00 96.81 72 TYR A N 1
ATOM 584 C CA . TYR A 1 72 ? 9.552 2.790 -6.368 1.00 96.81 72 TYR A CA 1
ATOM 585 C C . TYR A 1 72 ? 9.530 1.998 -5.048 1.00 96.81 72 TYR A C 1
ATOM 587 O O . TYR A 1 72 ? 9.294 0.787 -5.054 1.00 96.81 72 TYR A O 1
ATOM 595 N N . LEU A 1 73 ? 9.785 2.654 -3.915 1.00 95.38 73 LEU A N 1
ATOM 596 C CA . LEU A 1 73 ? 9.658 2.074 -2.579 1.00 95.38 73 LEU A CA 1
ATOM 597 C C . LEU A 1 73 ? 8.971 3.041 -1.612 1.00 95.38 73 LEU A C 1
ATOM 599 O O . LEU A 1 73 ? 8.018 2.663 -0.935 1.00 95.38 73 LEU A O 1
ATOM 603 N N . HIS A 1 74 ? 9.456 4.274 -1.546 1.00 95.50 74 HIS A N 1
ATOM 604 C CA . HIS A 1 74 ? 8.941 5.316 -0.679 1.00 95.50 74 HIS A CA 1
ATOM 605 C C . HIS A 1 74 ? 7.835 6.089 -1.399 1.00 95.50 74 HIS A C 1
ATOM 607 O O . HIS A 1 74 ? 8.057 6.575 -2.515 1.00 95.50 74 HIS A O 1
ATOM 613 N N . PRO A 1 75 ? 6.651 6.233 -0.780 1.00 95.38 75 PRO A N 1
ATOM 614 C CA . PRO A 1 75 ? 5.596 7.061 -1.334 1.00 95.38 75 PRO A CA 1
ATOM 615 C C . PRO A 1 75 ? 6.067 8.508 -1.511 1.00 95.38 75 PRO A C 1
ATOM 617 O O . PRO A 1 75 ? 6.738 9.074 -0.648 1.00 95.38 75 PRO A O 1
ATOM 620 N N . ALA A 1 76 ? 5.709 9.107 -2.640 1.00 96.19 76 ALA A N 1
ATOM 621 C CA . ALA A 1 76 ? 5.702 10.553 -2.805 1.00 96.19 76 ALA A CA 1
ATOM 622 C C . ALA A 1 76 ? 4.387 11.125 -2.244 1.00 96.19 76 ALA A C 1
ATOM 624 O O . ALA A 1 76 ? 3.543 10.379 -1.750 1.00 96.19 76 ALA A O 1
ATOM 625 N N . GLU A 1 77 ? 4.182 12.437 -2.346 1.00 96.38 77 GLU A N 1
ATOM 626 C CA . GLU A 1 77 ? 2.974 13.115 -1.848 1.00 96.38 77 GLU A CA 1
ATOM 627 C C . GLU A 1 77 ? 1.673 12.442 -2.318 1.00 96.38 77 GLU A C 1
ATOM 629 O O . GLU A 1 77 ? 0.821 12.099 -1.502 1.00 96.38 77 GLU A O 1
ATOM 634 N N . ASN A 1 78 ? 1.556 12.140 -3.617 1.00 94.94 78 ASN A N 1
ATOM 635 C CA . ASN A 1 78 ? 0.367 11.475 -4.153 1.00 94.94 78 ASN A CA 1
ATOM 636 C C . ASN A 1 78 ? 0.174 10.061 -3.583 1.00 94.94 78 ASN A C 1
ATOM 638 O O . ASN A 1 78 ? -0.948 9.641 -3.310 1.00 94.94 78 ASN A O 1
ATOM 642 N N . GLY A 1 79 ? 1.273 9.331 -3.380 1.00 94.88 79 GLY A N 1
ATOM 643 C CA . GLY A 1 79 ? 1.233 8.012 -2.760 1.00 94.88 79 GLY A CA 1
ATOM 644 C C . GLY A 1 79 ? 0.819 8.074 -1.289 1.00 94.88 79 GLY A C 1
ATOM 645 O O . GLY A 1 79 ? 0.045 7.234 -0.842 1.00 94.88 79 GLY A O 1
ATOM 646 N N . TYR A 1 80 ? 1.277 9.086 -0.547 1.00 95.44 80 TYR A N 1
ATOM 647 C CA . TYR A 1 80 ? 0.846 9.307 0.832 1.00 95.44 80 TYR A CA 1
ATOM 648 C C . TYR A 1 80 ? -0.626 9.689 0.931 1.00 95.44 80 TYR A C 1
ATOM 650 O O . TYR A 1 80 ? -1.289 9.190 1.830 1.00 95.44 80 TYR A O 1
ATOM 658 N N . ASN A 1 81 ? -1.160 10.490 0.007 1.00 94.06 81 ASN A N 1
ATOM 659 C CA . ASN A 1 81 ? -2.586 10.827 0.003 1.00 94.06 81 ASN A CA 1
ATOM 660 C C . ASN A 1 81 ? -3.458 9.568 -0.137 1.00 94.06 81 ASN A C 1
ATOM 662 O O . ASN A 1 81 ? -4.358 9.358 0.672 1.00 94.06 81 ASN A O 1
ATOM 666 N N . LYS A 1 82 ? -3.107 8.677 -1.075 1.00 93.25 82 LYS A N 1
ATOM 667 C CA . LYS A 1 82 ? -3.766 7.369 -1.266 1.00 93.25 82 LYS A CA 1
ATOM 668 C C . LYS A 1 82 ? -3.695 6.473 -0.022 1.00 93.25 82 LYS A C 1
ATOM 670 O O . LYS A 1 82 ? -4.624 5.735 0.275 1.00 93.25 82 LYS A O 1
ATOM 675 N N . LEU A 1 83 ? -2.582 6.524 0.714 1.00 92.25 83 LEU A N 1
ATOM 676 C CA . LEU A 1 83 ? -2.414 5.778 1.968 1.00 92.25 83 LEU A CA 1
ATOM 677 C C . LEU A 1 83 ? -3.183 6.383 3.139 1.00 92.25 83 LEU A C 1
ATOM 679 O O . LEU A 1 83 ? -3.657 5.653 4.008 1.00 92.25 83 LEU A O 1
ATOM 683 N N . ALA A 1 84 ? -3.209 7.710 3.210 1.00 92.56 84 ALA A N 1
ATOM 684 C CA . ALA A 1 84 ? -3.711 8.447 4.353 1.00 92.56 84 ALA A CA 1
ATOM 685 C C . ALA A 1 84 ? -5.235 8.395 4.426 1.00 92.56 84 ALA A C 1
ATOM 687 O O . ALA A 1 84 ? -5.760 8.291 5.525 1.00 92.56 84 ALA A O 1
ATOM 688 N N . GLU A 1 85 ? -5.930 8.421 3.290 1.00 91.50 85 GLU A N 1
ATOM 689 C CA . GLU A 1 85 ? -7.396 8.410 3.234 1.00 91.50 85 GLU A CA 1
ATOM 690 C C . GLU A 1 85 ? -8.024 7.235 4.020 1.00 91.50 85 GLU A C 1
ATOM 692 O O . GLU A 1 85 ? -8.670 7.497 5.037 1.00 91.50 85 GLU A O 1
ATOM 697 N N . PRO A 1 86 ? -7.740 5.951 3.710 1.00 92.12 86 PRO A N 1
ATOM 698 C CA . PRO A 1 86 ? -8.302 4.834 4.477 1.00 92.12 86 PRO A CA 1
ATOM 699 C C . PRO A 1 86 ? -7.797 4.778 5.929 1.00 92.12 86 PRO A C 1
ATOM 701 O O . PRO A 1 86 ? -8.477 4.253 6.811 1.00 92.12 86 PRO A O 1
ATOM 704 N N . LEU A 1 87 ? -6.598 5.305 6.199 1.00 92.31 87 LEU A N 1
ATOM 705 C CA . LEU A 1 87 ? -6.040 5.362 7.551 1.00 92.31 87 LEU A CA 1
ATOM 706 C C . LEU A 1 87 ? -6.792 6.371 8.427 1.00 92.31 87 LEU A C 1
ATOM 708 O O . LEU A 1 87 ? -7.052 6.096 9.598 1.00 92.31 87 LEU A O 1
ATOM 712 N N . ILE A 1 88 ? -7.110 7.540 7.870 1.00 93.81 88 ILE A N 1
ATOM 713 C CA . ILE A 1 88 ? -7.842 8.607 8.549 1.00 93.81 88 ILE A CA 1
ATOM 714 C C . ILE A 1 88 ? -9.265 8.141 8.845 1.00 93.81 88 ILE A C 1
ATOM 716 O O . ILE A 1 88 ? -9.717 8.315 9.976 1.00 93.81 88 ILE A O 1
ATOM 720 N N . ASP A 1 89 ? -9.932 7.508 7.880 1.00 93.69 89 ASP A N 1
ATOM 721 C CA . ASP A 1 89 ? -11.289 6.982 8.057 1.00 93.69 89 ASP A CA 1
ATOM 722 C C . ASP A 1 89 ? -11.350 5.961 9.199 1.00 93.69 89 ASP A C 1
ATOM 724 O O . ASP A 1 89 ? -12.176 6.070 10.109 1.00 93.69 89 ASP A O 1
ATOM 728 N N . GLU A 1 90 ? -10.419 5.005 9.220 1.00 92.81 90 GLU A N 1
ATOM 729 C CA . GLU A 1 90 ? -10.375 4.005 10.286 1.00 92.81 90 GLU A CA 1
ATOM 730 C C . GLU A 1 90 ? -10.016 4.619 11.642 1.00 92.81 90 GLU A C 1
ATOM 732 O O . GLU A 1 90 ? -10.611 4.277 12.665 1.00 92.81 90 GLU A O 1
ATOM 737 N N . LEU A 1 91 ? -9.087 5.576 11.672 1.00 92.12 91 LEU A N 1
ATOM 738 C CA . LEU A 1 91 ? -8.763 6.297 12.899 1.00 92.12 91 LEU A CA 1
ATOM 739 C C . LEU A 1 91 ? -9.994 7.030 13.452 1.00 92.12 91 LEU A C 1
ATOM 741 O O . LEU A 1 91 ? -10.245 6.981 14.656 1.00 92.12 91 LEU A O 1
ATOM 745 N N . GLN A 1 92 ? -10.784 7.678 12.594 1.00 93.50 92 GLN A N 1
ATOM 746 C CA . GLN A 1 92 ? -12.028 8.329 13.001 1.00 93.50 92 GLN A CA 1
ATOM 747 C C . GLN A 1 92 ? -13.041 7.318 13.552 1.00 93.50 92 GLN A C 1
ATOM 749 O O . GLN A 1 92 ? -13.636 7.576 14.601 1.00 93.50 92 GLN A O 1
ATOM 754 N N . ASN A 1 93 ? -13.198 6.156 12.912 1.00 91.19 93 ASN A N 1
ATOM 755 C CA . ASN A 1 93 ? -14.082 5.086 13.387 1.00 91.19 93 ASN A CA 1
ATOM 756 C C . ASN A 1 93 ? -13.675 4.574 14.774 1.00 91.19 93 ASN A C 1
ATOM 758 O O . ASN A 1 93 ? -14.520 4.444 15.669 1.00 91.19 93 ASN A O 1
ATOM 762 N N . LEU A 1 94 ? -12.379 4.328 14.981 1.00 89.25 94 LEU A N 1
ATOM 763 C CA . LEU A 1 94 ? -11.839 3.883 16.265 1.00 89.25 94 LEU A CA 1
ATOM 764 C C . LEU A 1 94 ? -12.048 4.940 17.355 1.00 89.25 94 LEU A C 1
ATOM 766 O O . LEU A 1 94 ? -12.514 4.613 18.448 1.00 89.25 94 LEU A O 1
ATOM 770 N N . LEU A 1 95 ? -11.786 6.215 17.054 1.00 89.88 95 LEU A N 1
ATOM 771 C CA . LEU A 1 95 ? -12.003 7.318 17.993 1.00 89.88 95 LEU A CA 1
ATOM 772 C C . LEU A 1 95 ? -13.483 7.482 18.360 1.00 89.88 95 LEU A C 1
ATOM 774 O O . LEU A 1 95 ? -13.811 7.644 19.533 1.00 89.88 95 LEU A O 1
ATOM 778 N N . GLN A 1 96 ? -14.397 7.395 17.391 1.00 89.50 96 GLN A N 1
ATOM 779 C CA . GLN A 1 96 ? -15.834 7.451 17.668 1.00 89.50 96 GLN A CA 1
ATOM 780 C C . GLN A 1 96 ? -16.299 6.272 18.528 1.00 89.50 96 GLN A C 1
ATOM 782 O O . GLN A 1 96 ? -17.118 6.451 19.429 1.00 89.50 96 GLN A O 1
ATOM 787 N N . THR A 1 97 ? -15.785 5.071 18.259 1.00 85.62 97 THR A N 1
ATOM 788 C CA . THR A 1 97 ? -16.100 3.862 19.033 1.00 85.62 97 THR A CA 1
ATOM 789 C C . THR A 1 97 ? -15.617 3.995 20.473 1.00 85.62 97 THR A C 1
ATOM 791 O O . THR A 1 97 ? -16.368 3.707 21.406 1.00 85.62 97 THR A O 1
ATOM 794 N N . PHE A 1 98 ? -14.400 4.507 20.659 1.00 84.62 98 PHE A N 1
ATOM 795 C CA . PHE A 1 98 ? -13.846 4.812 21.972 1.00 84.62 98 PHE A CA 1
ATOM 796 C C . PHE A 1 98 ? -14.733 5.803 22.742 1.00 84.62 98 PHE A C 1
ATOM 798 O O . PHE A 1 98 ? -15.183 5.498 23.843 1.00 84.62 98 PHE A O 1
ATOM 805 N N . LEU A 1 99 ? -15.088 6.940 22.130 1.00 84.38 99 LEU A N 1
ATOM 806 C CA . LEU A 1 99 ? -15.926 7.964 22.769 1.00 84.38 99 LEU A CA 1
ATOM 807 C C . LEU A 1 99 ? -17.327 7.462 23.151 1.00 84.38 99 LEU A C 1
ATOM 809 O O . LEU A 1 99 ? -17.869 7.890 24.166 1.00 84.38 99 LEU A O 1
ATOM 813 N N . LYS A 1 100 ? -17.922 6.564 22.357 1.00 80.25 100 LYS A N 1
ATOM 814 C CA . LYS A 1 100 ? -19.232 5.959 22.659 1.00 80.25 100 LYS A CA 1
ATOM 815 C C . LYS A 1 100 ? -19.164 4.952 23.807 1.00 80.25 100 LYS A C 1
ATOM 817 O O . LYS A 1 100 ? -20.126 4.837 24.558 1.00 80.25 100 LYS A O 1
ATOM 822 N N . THR A 1 101 ? -18.056 4.223 23.923 1.00 70.00 101 THR A N 1
ATOM 823 C CA . THR A 1 101 ? -17.882 3.168 24.934 1.00 70.00 101 THR A CA 1
ATOM 824 C C . THR A 1 101 ? -17.517 3.750 26.304 1.00 70.00 101 THR A C 1
ATOM 826 O O . THR A 1 101 ? -17.958 3.222 27.319 1.00 70.00 101 THR A O 1
ATOM 829 N N . ASP A 1 102 ? -16.793 4.876 26.330 1.00 62.62 102 ASP A N 1
ATOM 830 C CA . ASP A 1 102 ? -16.364 5.574 27.553 1.00 62.62 102 ASP A CA 1
ATOM 831 C C . ASP A 1 102 ? -17.247 6.782 27.929 1.00 62.62 102 ASP A C 1
ATOM 833 O O . ASP A 1 102 ? -16.899 7.563 28.822 1.00 62.62 102 ASP A O 1
ATOM 837 N N . ALA A 1 103 ? -18.396 6.970 27.270 1.00 43.41 103 ALA A N 1
ATOM 838 C CA . ALA A 1 103 ? -19.339 8.013 27.659 1.00 43.41 103 ALA A CA 1
ATOM 839 C C . ALA A 1 103 ? -19.848 7.736 29.090 1.00 43.41 103 ALA A C 1
ATOM 841 O O . ALA A 1 103 ? -20.411 6.664 29.332 1.00 43.41 103 ALA A O 1
ATOM 842 N N . PRO A 1 104 ? -19.691 8.667 30.056 1.00 46.53 104 PRO A N 1
ATOM 843 C CA . PRO A 1 104 ? -20.307 8.499 31.362 1.00 46.53 104 PRO A CA 1
ATOM 844 C C . PRO A 1 104 ? -21.818 8.403 31.153 1.00 46.53 104 PRO A C 1
ATOM 846 O O . PRO A 1 104 ? -22.422 9.289 30.544 1.00 46.53 104 PRO A O 1
ATOM 849 N N . SER A 1 105 ? -22.432 7.317 31.629 1.00 44.03 105 SER A N 1
ATOM 850 C CA . SER A 1 105 ? -23.884 7.188 31.635 1.00 44.03 105 SER A CA 1
ATOM 851 C C . SER A 1 105 ? -24.450 8.345 32.454 1.00 44.03 105 SER A C 1
ATOM 853 O O . SER A 1 105 ? -24.391 8.335 33.685 1.00 44.03 105 SER A O 1
ATOM 855 N N . ASN A 1 106 ? -24.977 9.365 31.783 1.00 45.03 106 ASN A N 1
ATOM 856 C CA . ASN A 1 106 ? -25.733 10.429 32.424 1.00 45.03 106 ASN A CA 1
ATOM 857 C C . ASN A 1 106 ? -27.082 9.828 32.848 1.00 45.03 106 ASN A C 1
ATOM 859 O O . ASN A 1 106 ? -28.088 9.916 32.151 1.00 45.03 106 ASN A O 1
ATOM 863 N N . SER A 1 107 ? -27.073 9.079 33.947 1.00 45.97 107 SER A N 1
ATOM 864 C CA . SER A 1 107 ? -28.239 8.426 34.546 1.00 45.97 107 SER A CA 1
ATOM 865 C C . SER A 1 107 ? -28.013 8.280 36.048 1.00 45.97 107 SER A C 1
ATOM 867 O O . SER A 1 107 ? -27.983 7.186 36.596 1.00 45.97 107 SER A O 1
ATOM 869 N N . ALA A 1 108 ? -27.814 9.414 36.709 1.00 44.53 108 ALA A N 1
ATOM 870 C CA . ALA A 1 108 ? -28.044 9.561 38.138 1.00 44.53 108 ALA A CA 1
ATOM 871 C C . ALA A 1 108 ? -28.535 10.992 38.386 1.00 44.53 108 ALA A C 1
ATOM 873 O O . ALA A 1 108 ? -27.846 11.815 38.982 1.00 44.53 108 ALA A O 1
ATOM 874 N N . VAL A 1 109 ? -29.723 11.308 37.862 1.00 42.53 109 VAL A N 1
ATOM 875 C CA . VAL A 1 109 ? -30.521 12.394 38.436 1.00 42.53 109 VAL A CA 1
ATOM 876 C C . VAL A 1 109 ? -31.058 11.827 39.746 1.00 42.53 109 VAL A C 1
ATOM 878 O O . VAL A 1 109 ? -32.009 11.051 39.750 1.00 42.53 109 VAL A O 1
ATOM 881 N N . VAL A 1 110 ? -30.362 12.115 40.843 1.00 44.62 110 VAL A N 1
ATOM 882 C CA . VAL A 1 110 ? -30.889 11.905 42.190 1.00 44.62 110 VAL A CA 1
ATOM 883 C C . VAL A 1 110 ? -31.768 13.119 42.480 1.00 44.62 110 VAL A C 1
ATOM 885 O O . VAL A 1 110 ? -31.263 14.179 42.838 1.00 44.62 110 VAL A O 1
ATOM 888 N N . GLU A 1 111 ? -33.074 12.990 42.242 1.00 44.94 111 GLU A N 1
ATOM 889 C CA . GLU A 1 111 ? -34.061 13.804 42.952 1.00 44.94 111 GLU A CA 1
ATOM 890 C C . GLU A 1 111 ? -34.213 13.193 44.349 1.00 44.94 111 GLU A C 1
ATOM 892 O O . GLU A 1 111 ? -34.737 12.088 44.493 1.00 44.94 111 GLU A O 1
ATOM 897 N N . GLU A 1 112 ? -33.717 13.885 45.372 1.00 40.12 112 GLU A N 1
ATOM 898 C CA . GLU A 1 112 ? -34.050 13.598 46.768 1.00 40.12 112 GLU A CA 1
ATOM 899 C C . GLU A 1 112 ? -35.002 14.699 47.253 1.00 40.12 112 GLU A C 1
ATOM 901 O O . GLU A 1 112 ? -34.702 15.889 47.127 1.00 40.12 112 GLU A O 1
ATOM 906 N N . SER A 1 113 ? -36.190 14.261 47.684 1.00 47.81 113 SER A N 1
ATOM 907 C CA . SER A 1 113 ? -37.304 15.062 48.213 1.00 47.81 113 SER A CA 1
ATOM 908 C C . SER A 1 113 ? -37.108 15.445 49.675 1.00 47.81 113 SER A C 1
ATOM 910 O O . SER A 1 113 ? -36.481 14.647 50.405 1.00 47.81 113 SER A O 1
#

Secondary structure (DSSP, 8-state):
---------PEEEEPPPP-SSS--HHHHHHHHHHHHHHHHHTT-TTEEEE---GGGTB-TTSPBPTTTBTTSSSB-HHHHHHHHHHHHHHHHHHHHHHHHHS-----------

pLDDT: mean 85.05, std 17.77, range [39.56, 97.75]

Foldseek 3Di:
DDDPPPPLAAAEAEAAAFFDFADDPVRVVSVVVLVVCCVVCVVPPRYDYHYQDRCLQQDPRRGGDCQQPVRRHHGDPSVVVSVVVVVVVVVVVVVVVVCVVPPPPPPDPDPDD

Radius of gyration: 20.77 Å; chains: 1; bounding box: 50×29×65 Å

InterPro domains:
  IPR036514 SGNH hydrolase superfamily [G3DSA:3.40.50.1110] (5-100)

Sequence (113 aa):
MYVTKQLVTFLLRTGLLPCGRDPNPRRTKHEQINKLLAAELSQRPQVTFLSPDWEQFVQPNGTISHRDMFDYLHPAENGYNKLAEPLIDELQNLLQTFLKTDAPSNSAVVEES

Organism: Opisthorchis viverrini (NCBI:txid6198)